Protein AF-A0A7C1UL22-F1 (afdb_monomer)

Radius of gyration: 14.88 Å; Cα contacts (8 Å, |Δi|>4): 58; chains: 1; bounding box: 40×34×33 Å

Mean predicted aligned error: 6.24 Å

Structure (mmCIF, N/CA/C/O backbone):
data_AF-A0A7C1UL22-F1
#
_entry.id   AF-A0A7C1UL22-F1
#
loop_
_atom_site.group_PDB
_atom_site.id
_atom_site.type_symbol
_atom_site.label_atom_id
_atom_site.label_alt_id
_atom_site.label_comp_id
_atom_site.label_asym_id
_atom_site.label_entity_id
_atom_site.label_seq_id
_atom_site.pdbx_PDB_ins_code
_atom_site.Cartn_x
_atom_site.Cartn_y
_atom_site.Cartn_z
_atom_site.occupancy
_atom_site.B_iso_or_equiv
_atom_site.auth_seq_id
_atom_site.auth_comp_id
_atom_site.auth_asym_id
_atom_site.auth_atom_id
_atom_site.pdbx_PDB_model_num
ATOM 1 N N . MET A 1 1 ? 22.952 -9.745 -0.523 1.00 51.66 1 MET A N 1
ATOM 2 C CA . MET A 1 1 ? 22.693 -8.342 -0.911 1.00 51.66 1 MET A CA 1
ATOM 3 C C . MET A 1 1 ? 22.509 -7.544 0.371 1.00 51.66 1 MET A C 1
ATOM 5 O O . MET A 1 1 ? 21.667 -7.941 1.168 1.00 51.66 1 MET A O 1
ATOM 9 N N . LYS A 1 2 ? 23.366 -6.552 0.646 1.00 55.12 2 LYS A N 1
ATOM 10 C CA . LYS A 1 2 ? 23.297 -5.753 1.881 1.00 55.12 2 LYS A CA 1
ATOM 11 C C . LYS A 1 2 ? 22.171 -4.727 1.733 1.00 55.12 2 LYS A C 1
ATOM 13 O O . LYS A 1 2 ? 22.140 -4.028 0.729 1.00 55.12 2 LYS A O 1
ATOM 18 N N . THR A 1 3 ? 21.256 -4.672 2.695 1.00 60.75 3 THR A N 1
ATOM 19 C CA . THR A 1 3 ? 20.223 -3.633 2.797 1.00 60.75 3 THR A CA 1
ATOM 20 C C . THR A 1 3 ? 20.916 -2.274 2.894 1.00 60.75 3 THR A C 1
ATOM 22 O O . THR A 1 3 ? 21.826 -2.128 3.717 1.00 60.75 3 THR A O 1
ATOM 25 N N . SER A 1 4 ? 20.552 -1.307 2.049 1.00 69.00 4 SER A N 1
ATOM 26 C CA . SER A 1 4 ? 21.133 0.033 2.14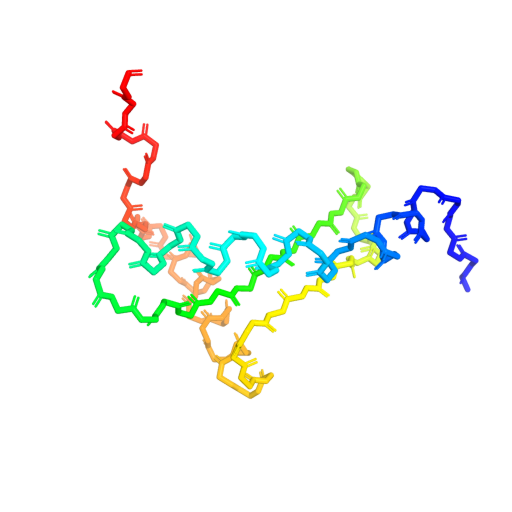4 1.00 69.00 4 SER A CA 1
ATOM 27 C C . SER A 1 4 ? 20.638 0.734 3.420 1.00 69.00 4 SER A C 1
ATOM 29 O O . SER A 1 4 ? 19.599 0.376 3.981 1.00 69.00 4 SER A O 1
ATOM 31 N N . SER A 1 5 ? 21.392 1.720 3.919 1.00 72.38 5 SER A N 1
ATOM 32 C CA . SER A 1 5 ? 20.981 2.508 5.094 1.00 72.38 5 SER A CA 1
ATOM 33 C C . SER A 1 5 ? 19.595 3.164 4.911 1.00 72.38 5 SER A C 1
ATOM 35 O O . SER A 1 5 ? 18.787 3.062 5.836 1.00 72.38 5 SER A O 1
ATOM 37 N N . PRO A 1 6 ? 19.259 3.748 3.738 1.00 79.06 6 PRO A N 1
ATOM 38 C CA . PRO A 1 6 ? 17.912 4.256 3.461 1.00 79.06 6 PRO A CA 1
ATOM 39 C C . PRO A 1 6 ? 16.823 3.179 3.479 1.00 79.06 6 PRO A C 1
ATOM 41 O O . PRO A 1 6 ? 15.781 3.383 4.096 1.00 79.06 6 PRO A O 1
ATOM 44 N N . ASP A 1 7 ? 17.064 2.010 2.873 1.00 79.12 7 ASP A N 1
ATOM 45 C CA . ASP A 1 7 ? 16.063 0.931 2.839 1.00 79.12 7 ASP A CA 1
ATOM 46 C C . ASP A 1 7 ? 15.688 0.470 4.248 1.00 79.12 7 ASP A C 1
ATOM 48 O O . ASP A 1 7 ? 14.525 0.175 4.525 1.00 79.12 7 ASP A O 1
ATOM 52 N N . ARG A 1 8 ? 16.672 0.421 5.152 1.00 82.31 8 ARG A N 1
ATOM 53 C CA . ARG A 1 8 ? 16.449 0.067 6.553 1.00 82.31 8 ARG A CA 1
ATOM 54 C C . ARG A 1 8 ? 15.641 1.136 7.287 1.00 82.31 8 ARG A C 1
ATOM 56 O O . ARG A 1 8 ? 14.674 0.783 7.951 1.00 82.31 8 ARG A O 1
ATOM 63 N N . GLN A 1 9 ? 16.009 2.410 7.156 1.00 86.31 9 GLN A N 1
ATOM 64 C CA . GLN A 1 9 ? 15.287 3.516 7.802 1.00 86.31 9 GLN A CA 1
ATOM 65 C C . GLN A 1 9 ? 13.825 3.573 7.352 1.00 86.31 9 GLN A C 1
ATOM 67 O O . GLN A 1 9 ? 12.924 3.715 8.175 1.00 86.31 9 GLN A O 1
ATOM 72 N N . VAL A 1 10 ? 13.585 3.397 6.049 1.00 85.69 10 VAL A N 1
ATOM 73 C CA . VAL A 1 10 ? 12.231 3.305 5.499 1.00 85.69 10 VAL A CA 1
ATOM 74 C C . VAL A 1 10 ? 11.502 2.101 6.086 1.00 85.69 10 VAL A C 1
ATOM 76 O O . VAL A 1 10 ? 10.387 2.258 6.568 1.00 85.69 10 VAL A O 1
ATOM 79 N N . SER A 1 11 ? 12.129 0.920 6.114 1.00 85.31 11 SER A N 1
ATOM 80 C CA . SER A 1 11 ? 11.529 -0.297 6.678 1.00 85.31 11 SER A CA 1
ATOM 81 C C . SER A 1 11 ? 11.122 -0.138 8.150 1.00 85.31 11 SER A C 1
ATOM 83 O O . SER A 1 11 ? 10.032 -0.561 8.531 1.00 85.31 11 SER A O 1
ATOM 85 N N . GLU A 1 12 ? 11.955 0.524 8.960 1.00 89.62 12 GLU A N 1
ATOM 86 C CA . GLU A 1 12 ? 11.690 0.790 10.382 1.00 89.62 12 GLU A CA 1
ATOM 87 C C . GLU A 1 12 ?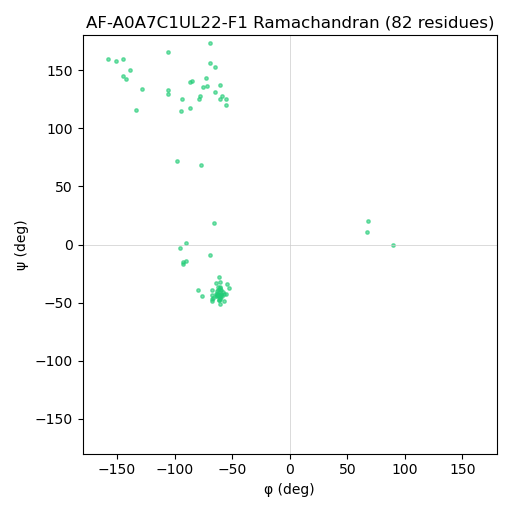 10.474 1.709 10.591 1.00 89.62 12 GLU A C 1
ATOM 89 O O . GLU A 1 12 ? 9.733 1.535 11.558 1.00 89.62 12 GLU A O 1
ATOM 94 N N . GLN A 1 13 ? 10.228 2.651 9.676 1.00 93.06 13 GLN A N 1
ATOM 95 C CA . GLN A 1 13 ? 9.101 3.591 9.757 1.00 93.06 13 GLN A CA 1
ATOM 96 C C . GLN A 1 13 ? 7.844 3.114 9.021 1.00 93.06 13 GLN A C 1
ATOM 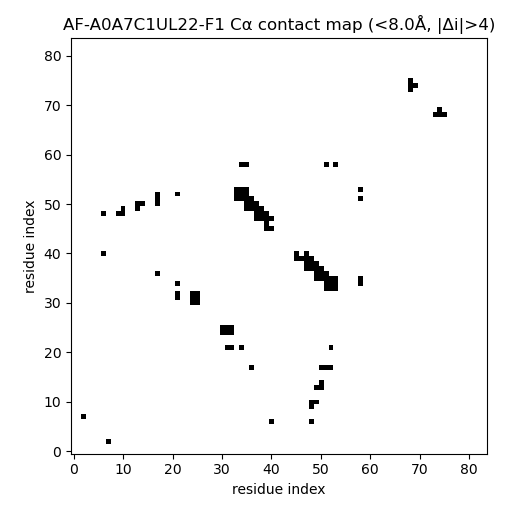98 O O . GLN A 1 13 ? 6.750 3.622 9.272 1.00 93.06 13 GLN A O 1
ATOM 103 N N . LEU A 1 14 ? 7.971 2.128 8.131 1.00 91.25 14 LEU A N 1
ATOM 104 C CA . LEU A 1 14 ? 6.924 1.767 7.176 1.00 91.25 14 LEU A CA 1
ATOM 105 C C . LEU A 1 14 ? 5.617 1.329 7.845 1.00 91.25 14 LEU A C 1
ATOM 107 O O . LEU A 1 14 ? 4.540 1.601 7.324 1.00 91.25 14 LEU A O 1
ATOM 1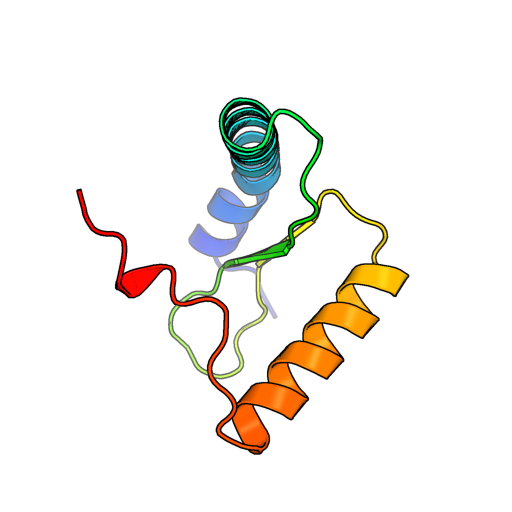11 N N . ARG A 1 15 ? 5.701 0.697 9.022 1.00 92.38 15 ARG A N 1
ATOM 112 C CA . ARG A 1 15 ? 4.518 0.323 9.810 1.00 92.38 15 ARG A CA 1
ATOM 113 C C . ARG A 1 15 ? 3.776 1.543 10.358 1.00 92.38 15 ARG A C 1
ATOM 115 O O . ARG A 1 15 ? 2.574 1.627 10.178 1.00 92.38 15 ARG A O 1
ATOM 122 N N . SER A 1 16 ? 4.492 2.505 10.939 1.00 95.50 16 SER A N 1
ATOM 123 C CA . SER A 1 16 ? 3.891 3.753 11.437 1.00 95.50 16 SER A CA 1
ATOM 124 C C . SER A 1 16 ? 3.203 4.535 10.312 1.00 95.50 16 SER A C 1
ATOM 126 O O . SER A 1 16 ? 2.107 5.062 10.488 1.00 95.50 16 SER A O 1
ATOM 128 N N . ILE A 1 17 ? 3.817 4.557 9.125 1.00 95.44 17 ILE A N 1
ATOM 129 C CA . ILE A 1 17 ? 3.230 5.165 7.923 1.00 95.44 17 ILE A CA 1
ATOM 130 C C . ILE A 1 17 ? 1.948 4.428 7.510 1.00 95.44 17 ILE A C 1
ATOM 132 O O . ILE A 1 17 ? 0.950 5.074 7.199 1.00 95.44 17 ILE A O 1
ATOM 136 N N . ALA A 1 18 ? 1.956 3.092 7.528 1.00 95.69 18 ALA A N 1
ATOM 137 C CA . ALA A 1 18 ? 0.783 2.283 7.200 1.00 95.69 18 ALA A CA 1
ATOM 138 C C . ALA A 1 18 ? -0.387 2.551 8.150 1.00 95.69 18 ALA A C 1
ATOM 140 O O . ALA A 1 18 ? -1.506 2.728 7.682 1.00 95.69 18 ALA A O 1
ATOM 141 N N . ASP A 1 19 ? -0.122 2.629 9.455 1.00 96.38 19 ASP A N 1
ATOM 142 C CA . ASP A 1 19 ? -1.156 2.861 10.467 1.00 96.38 19 ASP A CA 1
ATOM 143 C C . ASP A 1 19 ? -1.822 4.240 10.273 1.00 96.38 19 ASP A C 1
ATOM 145 O O . ASP A 1 19 ? -3.041 4.382 10.383 1.00 96.38 19 ASP A O 1
ATOM 149 N N . GLN A 1 20 ? -1.032 5.265 9.929 1.00 97.44 20 GLN A N 1
ATOM 150 C CA . GLN A 1 20 ? -1.553 6.601 9.614 1.00 97.44 20 GLN A CA 1
ATOM 151 C C . GLN A 1 20 ? -2.379 6.607 8.323 1.00 97.44 20 GLN A C 1
ATOM 153 O O . GLN A 1 20 ? -3.451 7.211 8.288 1.00 97.44 20 GLN A O 1
ATOM 158 N N . LEU A 1 21 ? -1.901 5.922 7.280 1.00 96.94 21 LEU A N 1
ATOM 159 C CA . LEU A 1 21 ? -2.606 5.806 6.005 1.00 96.94 21 LEU A CA 1
ATOM 160 C C . LEU A 1 21 ? -3.932 5.050 6.157 1.00 96.94 21 LEU A C 1
ATOM 162 O O . LEU A 1 21 ? -4.940 5.478 5.602 1.00 96.94 21 LEU A O 1
ATOM 166 N N . GLU A 1 22 ? -3.950 3.958 6.924 1.00 97.38 22 GLU A N 1
ATOM 167 C CA . GLU A 1 22 ? -5.163 3.180 7.191 1.00 97.38 22 GLU A CA 1
ATOM 168 C C . GLU A 1 22 ? -6.252 4.059 7.802 1.00 97.38 22 GLU A C 1
ATOM 170 O O . GLU A 1 22 ? -7.369 4.097 7.288 1.00 97.38 22 GLU A O 1
ATOM 175 N N . LYS A 1 23 ? -5.893 4.838 8.829 1.00 97.56 23 LYS A N 1
ATOM 176 C CA . LYS A 1 23 ? -6.815 5.775 9.469 1.00 97.56 23 LYS A CA 1
ATOM 177 C C . LYS A 1 23 ? -7.336 6.833 8.495 1.00 97.56 23 LYS A C 1
ATOM 179 O O . LYS A 1 23 ? -8.533 7.082 8.453 1.00 97.56 23 LYS A O 1
ATOM 184 N N . GLN A 1 24 ? -6.458 7.436 7.694 1.00 97.75 24 GLN A N 1
ATOM 185 C CA . GLN A 1 24 ? -6.862 8.452 6.716 1.00 97.75 24 GLN A CA 1
ATOM 186 C C . GLN A 1 24 ? -7.840 7.898 5.676 1.00 97.75 24 GLN A C 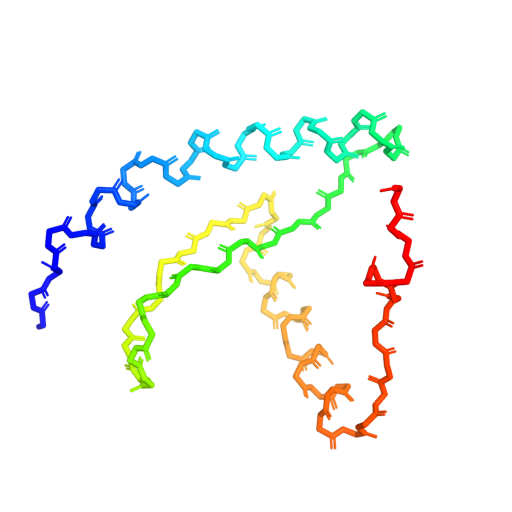1
ATOM 188 O O . GLN A 1 24 ? -8.813 8.562 5.327 1.00 97.75 24 GLN A O 1
ATOM 193 N N . LEU A 1 25 ? -7.594 6.684 5.179 1.00 96.75 25 LEU A N 1
ATOM 194 C CA . LEU A 1 25 ? -8.487 6.040 4.219 1.00 96.75 25 LEU A CA 1
ATOM 195 C C . LEU A 1 25 ? -9.836 5.681 4.851 1.00 96.75 25 LEU A C 1
ATOM 197 O O . LEU A 1 25 ? -10.867 5.846 4.200 1.00 96.75 25 LEU A O 1
ATOM 201 N N . GLU A 1 26 ? -9.838 5.224 6.104 1.00 97.12 26 GLU A N 1
ATOM 202 C CA . GLU A 1 26 ? -11.065 4.947 6.854 1.00 97.12 26 GLU A CA 1
ATOM 203 C C . GLU A 1 26 ? -11.889 6.221 7.087 1.00 97.12 26 GLU A C 1
ATOM 205 O O . GLU A 1 26 ? -13.092 6.216 6.825 1.00 97.12 26 GLU A O 1
ATOM 210 N N . ASP A 1 27 ? -11.242 7.325 7.473 1.00 97.44 27 ASP A N 1
ATOM 211 C CA . ASP A 1 27 ? -11.887 8.629 7.673 1.00 97.44 27 ASP A CA 1
ATOM 212 C C . ASP A 1 27 ? -12.543 9.150 6.375 1.00 97.44 27 ASP A C 1
ATOM 214 O O . ASP A 1 27 ? -13.621 9.744 6.416 1.00 97.44 27 ASP A O 1
ATOM 218 N N . VAL A 1 28 ? -11.924 8.908 5.211 1.00 95.94 28 VAL A N 1
ATOM 219 C CA . VAL A 1 28 ? -12.456 9.318 3.896 1.00 95.94 28 VAL A CA 1
ATOM 220 C C . VAL A 1 28 ? -13.596 8.413 3.428 1.00 95.94 28 VAL A C 1
ATOM 222 O O . VAL A 1 28 ? -14.595 8.898 2.898 1.00 95.94 28 VAL A O 1
ATOM 225 N N . ALA A 1 29 ? -13.445 7.097 3.574 1.00 95.62 29 ALA A N 1
ATOM 226 C CA . ALA A 1 29 ? -14.378 6.131 3.002 1.00 95.62 29 ALA A CA 1
ATOM 227 C C . ALA A 1 29 ? -15.540 5.760 3.936 1.00 95.62 29 ALA A C 1
ATOM 229 O O . ALA A 1 29 ? -16.498 5.125 3.489 1.00 95.62 29 ALA A O 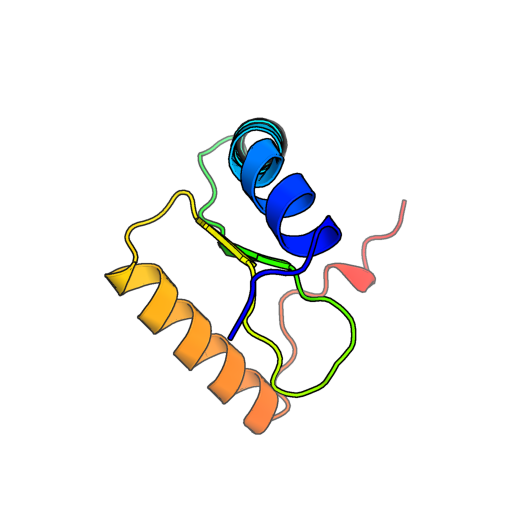1
ATOM 230 N N . GLY A 1 30 ? -15.447 6.095 5.228 1.00 97.12 30 GLY A N 1
ATOM 231 C CA . GLY A 1 30 ? -16.385 5.654 6.263 1.00 97.12 30 GLY A CA 1
ATOM 232 C C . GLY A 1 30 ? -16.328 4.148 6.549 1.00 97.12 30 GLY A C 1
ATOM 233 O O . GLY A 1 30 ? -17.218 3.610 7.205 1.00 97.12 30 GLY A O 1
ATOM 234 N N . GLN A 1 31 ? -15.318 3.454 6.022 1.00 96.31 31 GLN A N 1
ATOM 235 C CA . GLN A 1 31 ? -15.076 2.029 6.220 1.00 96.31 31 GLN A CA 1
ATOM 236 C C . GLN A 1 31 ? -13.606 1.704 5.961 1.00 96.31 31 GLN A C 1
ATOM 238 O O . GLN A 1 31 ? -12.913 2.419 5.236 1.00 96.31 31 GLN A O 1
ATOM 243 N N . ARG A 1 32 ? -13.147 0.572 6.494 1.00 94.38 32 ARG A N 1
ATOM 244 C CA . ARG A 1 32 ? -11.787 0.084 6.274 1.00 94.38 32 ARG A CA 1
ATOM 245 C C . ARG A 1 32 ? -11.521 -0.176 4.788 1.00 94.38 32 ARG A C 1
ATOM 247 O O . ARG A 1 32 ? -12.210 -0.981 4.162 1.00 94.38 32 ARG A O 1
ATOM 254 N N . ILE A 1 33 ? -10.470 0.443 4.253 1.00 96.12 33 ILE A N 1
ATOM 255 C CA . ILE A 1 33 ? -10.008 0.243 2.875 1.00 96.12 33 ILE A CA 1
ATOM 256 C C . ILE A 1 33 ? -8.733 -0.598 2.863 1.00 96.12 33 ILE A C 1
ATOM 258 O O . ILE A 1 33 ? -7.792 -0.351 3.619 1.00 96.12 33 ILE A O 1
ATOM 262 N N . GLY A 1 34 ? -8.705 -1.608 1.994 1.00 93.94 34 GLY A N 1
ATOM 263 C CA . GLY A 1 34 ? -7.521 -2.430 1.776 1.00 93.94 34 GLY A CA 1
ATOM 264 C C . GLY A 1 34 ? -6.469 -1.704 0.941 1.00 93.94 34 GLY A C 1
ATOM 265 O O . GLY A 1 34 ? -6.795 -1.117 -0.089 1.00 93.94 34 GLY A O 1
ATOM 266 N N . PHE A 1 35 ? -5.204 -1.776 1.349 1.00 95.31 35 PHE A N 1
ATOM 267 C CA . PHE A 1 35 ? -4.087 -1.215 0.595 1.00 95.31 35 PHE A CA 1
ATOM 268 C C . PHE A 1 35 ? -2.811 -2.056 0.718 1.00 95.31 35 PHE A C 1
ATOM 270 O O . PHE A 1 35 ? -2.603 -2.831 1.656 1.00 95.31 35 PHE A O 1
ATOM 277 N N . SER A 1 36 ? -1.920 -1.854 -0.251 1.00 94.69 36 SER A N 1
ATOM 278 C CA . SER A 1 36 ? -0.529 -2.297 -0.209 1.00 94.69 36 SER A CA 1
ATOM 279 C C . SER A 1 36 ? 0.355 -1.137 -0.649 1.00 94.69 36 SER A C 1
ATOM 281 O O . SER A 1 36 ? 0.285 -0.703 -1.796 1.00 94.69 36 SER A O 1
ATOM 283 N N . LEU A 1 37 ? 1.192 -0.641 0.260 1.00 93.38 37 LEU A N 1
ATOM 284 C CA . LEU A 1 37 ? 2.157 0.419 -0.005 1.00 93.38 37 LEU A CA 1
ATOM 285 C C . LEU A 1 37 ? 3.500 -0.218 -0.365 1.00 93.38 37 LEU A C 1
ATOM 287 O O . LEU A 1 37 ? 4.119 -0.879 0.468 1.00 93.38 37 LEU A O 1
ATOM 291 N N . MET A 1 38 ? 3.941 -0.016 -1.605 1.00 90.50 38 MET A N 1
ATOM 292 C CA . MET A 1 38 ? 5.255 -0.431 -2.097 1.00 90.50 38 MET A CA 1
ATOM 293 C C . MET A 1 38 ? 6.144 0.802 -2.230 1.00 90.50 38 MET A C 1
ATOM 295 O O . MET A 1 38 ? 5.749 1.785 -2.851 1.00 90.50 38 MET A O 1
ATOM 299 N N . VAL A 1 39 ? 7.345 0.747 -1.662 1.00 88.38 39 VAL A N 1
ATOM 300 C CA . VAL A 1 39 ? 8.337 1.823 -1.726 1.00 88.38 39 VAL A CA 1
ATOM 301 C C . VAL A 1 39 ? 9.670 1.256 -2.195 1.00 88.38 39 VAL A C 1
ATOM 303 O O . VAL A 1 39 ? 10.126 0.203 -1.741 1.00 88.38 39 VAL A O 1
ATOM 306 N N . PHE A 1 40 ? 10.290 1.943 -3.143 1.00 83.50 40 PHE A N 1
ATOM 307 C CA . PHE A 1 40 ? 11.522 1.508 -3.785 1.00 83.50 40 PHE A CA 1
ATOM 308 C C . PHE A 1 40 ? 12.420 2.714 -4.042 1.00 83.50 40 PHE A C 1
ATOM 310 O O . PHE A 1 40 ? 11.948 3.803 -4.367 1.00 83.50 40 PHE A O 1
ATOM 317 N N . THR A 1 41 ? 13.725 2.520 -3.876 1.00 69.94 41 THR A N 1
ATOM 318 C CA . THR A 1 41 ? 14.723 3.446 -4.412 1.00 69.94 41 THR A CA 1
ATOM 319 C C . THR A 1 41 ? 14.755 3.254 -5.930 1.00 69.94 41 THR A C 1
ATOM 321 O O . THR A 1 41 ? 14.515 2.150 -6.413 1.00 69.94 41 THR A O 1
ATOM 324 N N . ALA A 1 42 ? 14.948 4.332 -6.693 1.00 60.44 42 ALA A N 1
ATOM 325 C CA . ALA A 1 42 ? 14.655 4.422 -8.132 1.00 60.44 42 ALA A CA 1
ATOM 326 C C . ALA A 1 42 ? 15.504 3.523 -9.065 1.00 60.44 42 ALA A C 1
ATOM 328 O O . ALA A 1 42 ? 15.571 3.774 -10.265 1.00 60.44 42 ALA A O 1
ATOM 329 N N . GLU A 1 43 ? 16.154 2.485 -8.543 1.00 69.06 43 GLU A N 1
ATOM 330 C CA . GLU A 1 43 ? 16.903 1.509 -9.321 1.00 69.06 43 GLU A CA 1
ATOM 331 C C . GLU A 1 43 ? 15.984 0.374 -9.803 1.00 69.06 43 GLU A C 1
ATOM 333 O O . GLU A 1 43 ? 15.436 -0.384 -8.990 1.00 69.06 43 GLU A O 1
ATOM 338 N N . PRO A 1 44 ? 15.820 0.202 -11.129 1.00 62.16 44 PRO A N 1
ATOM 339 C CA . PRO A 1 44 ? 15.115 -0.946 -11.681 1.00 62.16 44 PRO A CA 1
ATOM 340 C C . PRO A 1 44 ? 15.729 -2.262 -11.178 1.00 62.16 44 PRO A C 1
ATOM 342 O O . PRO A 1 44 ? 16.925 -2.500 -11.328 1.00 62.16 44 PRO A O 1
ATOM 345 N N . GLY A 1 45 ? 14.907 -3.132 -10.586 1.00 63.91 45 GLY A N 1
ATOM 346 C CA . GLY A 1 45 ? 15.337 -4.444 -10.080 1.00 63.91 45 GLY A CA 1
ATOM 347 C C . GLY A 1 45 ? 15.825 -4.470 -8.625 1.00 63.91 45 GLY A C 1
ATOM 348 O O . GLY A 1 45 ? 16.153 -5.549 -8.123 1.00 63.91 45 GLY A O 1
ATOM 349 N N . ALA A 1 46 ? 15.836 -3.335 -7.918 1.00 70.00 46 ALA A N 1
ATOM 350 C CA . ALA A 1 46 ? 16.095 -3.314 -6.481 1.00 70.00 46 ALA A CA 1
ATOM 351 C C . ALA A 1 46 ? 14.984 -4.031 -5.688 1.00 70.00 46 ALA A C 1
ATOM 353 O O . ALA A 1 46 ? 13.824 -4.109 -6.104 1.00 70.00 46 ALA A O 1
ATOM 354 N N . ARG A 1 47 ? 15.335 -4.570 -4.511 1.00 72.25 47 ARG A N 1
ATOM 355 C CA . ARG A 1 47 ? 14.333 -5.125 -3.588 1.00 72.25 47 ARG A CA 1
ATOM 356 C C . ARG A 1 47 ? 13.430 -3.996 -3.103 1.00 72.25 47 ARG A C 1
ATOM 358 O O . ARG A 1 47 ? 13.919 -2.981 -2.626 1.00 72.25 47 ARG A O 1
ATOM 365 N N . MET A 1 48 ? 12.125 -4.220 -3.179 1.00 83.12 48 MET A N 1
ATOM 366 C CA . MET 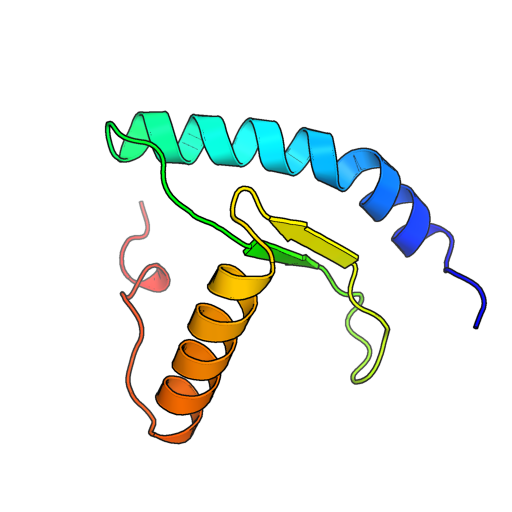A 1 48 ? 11.127 -3.272 -2.700 1.00 83.12 48 MET A CA 1
ATOM 367 C C . MET A 1 48 ? 10.860 -3.489 -1.210 1.00 83.12 48 MET A C 1
ATOM 369 O O . MET A 1 48 ? 10.757 -4.629 -0.745 1.00 83.12 48 MET A O 1
ATOM 373 N N . ASN A 1 49 ? 10.701 -2.393 -0.478 1.00 86.31 49 ASN A N 1
ATOM 374 C CA . ASN A 1 49 ? 10.078 -2.402 0.836 1.00 86.31 49 ASN A CA 1
ATOM 375 C C . ASN A 1 49 ? 8.562 -2.309 0.642 1.00 86.31 49 ASN A C 1
ATOM 377 O O . ASN A 1 49 ? 8.088 -1.581 -0.229 1.00 86.31 49 ASN A O 1
ATOM 381 N N . TYR A 1 50 ? 7.788 -3.042 1.437 1.00 91.19 50 TYR A N 1
ATOM 382 C CA . TYR A 1 50 ? 6.335 -2.959 1.353 1.00 91.19 50 TYR A CA 1
ATOM 383 C C . TYR A 1 50 ? 5.653 -3.255 2.685 1.00 91.19 50 TYR A C 1
ATOM 385 O O . TYR A 1 50 ? 6.211 -3.919 3.561 1.00 91.19 50 TYR A O 1
ATOM 393 N N . VAL A 1 51 ? 4.421 -2.771 2.801 1.00 94.12 51 VAL A N 1
ATOM 394 C CA . VAL A 1 51 ? 3.501 -3.031 3.909 1.00 94.12 51 VAL A CA 1
ATOM 395 C C . VAL A 1 51 ? 2.075 -3.095 3.364 1.00 94.12 51 VAL A C 1
ATOM 397 O O . VAL A 1 51 ? 1.734 -2.379 2.425 1.00 94.12 51 VAL A O 1
ATOM 400 N N . SER A 1 52 ? 1.242 -3.957 3.936 1.00 95.12 52 SER A N 1
ATOM 401 C CA . SER A 1 52 ? -0.179 -4.063 3.600 1.00 95.12 52 SER A CA 1
ATOM 402 C C . SER A 1 52 ? -1.008 -4.255 4.862 1.00 95.12 52 SER A C 1
ATOM 404 O O . SER A 1 52 ? -0.531 -4.862 5.823 1.00 95.12 52 SER A O 1
ATOM 406 N N . ASN A 1 53 ? -2.255 -3.782 4.841 1.00 95.88 53 ASN A N 1
ATOM 407 C CA . ASN A 1 53 ? -3.232 -4.041 5.906 1.00 95.88 53 ASN A CA 1
ATOM 408 C C . ASN A 1 53 ? -4.150 -5.246 5.601 1.00 95.88 53 ASN A C 1
ATOM 410 O O . ASN A 1 53 ? -4.971 -5.629 6.438 1.00 95.88 53 ASN A O 1
ATOM 414 N N . CYS A 1 54 ? -3.997 -5.860 4.424 1.00 95.06 54 CYS A N 1
ATOM 415 C CA . CYS A 1 54 ? -4.672 -7.096 4.029 1.00 95.06 54 CYS A CA 1
ATOM 416 C C . CYS A 1 54 ? -3.732 -8.303 4.050 1.00 95.06 54 CYS A C 1
ATOM 418 O O . CYS A 1 54 ? -2.501 -8.170 4.030 1.00 95.06 54 CYS A O 1
ATOM 420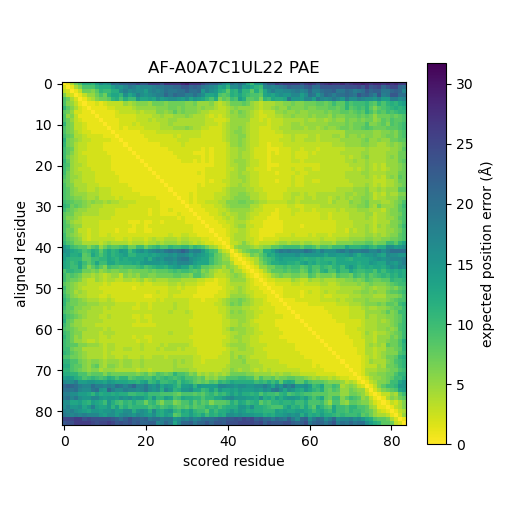 N N . ASP A 1 55 ? -4.338 -9.488 3.989 1.00 94.12 55 ASP A N 1
ATOM 421 C CA . ASP A 1 55 ? -3.625 -10.747 3.842 1.00 94.12 55 ASP A CA 1
ATOM 422 C C . ASP A 1 55 ? -2.824 -10.793 2.540 1.00 94.12 55 ASP A C 1
ATOM 424 O O . ASP A 1 55 ? -3.295 -10.440 1.455 1.00 94.12 55 ASP A O 1
ATOM 428 N N . ARG A 1 56 ? -1.593 -11.309 2.637 1.00 91.94 56 ARG A N 1
ATOM 429 C CA . ARG A 1 56 ? -0.668 -11.413 1.499 1.00 91.94 56 ARG A CA 1
ATOM 430 C C . ARG A 1 56 ? -1.300 -12.131 0.302 1.00 91.94 56 ARG A C 1
ATOM 432 O O . ARG A 1 56 ? -1.027 -11.757 -0.835 1.00 91.94 56 ARG A O 1
ATOM 439 N N . ALA A 1 57 ? -2.114 -13.159 0.542 1.00 94.31 57 ALA A N 1
ATOM 440 C CA . ALA A 1 57 ? -2.760 -13.923 -0.523 1.00 94.31 57 ALA A CA 1
ATOM 441 C C . ALA A 1 57 ? -3.717 -13.062 -1.362 1.00 94.31 57 ALA A C 1
ATOM 443 O O . ALA A 1 57 ? -3.769 -13.227 -2.580 1.00 94.31 57 ALA A O 1
ATOM 444 N N . ASP A 1 58 ? -4.426 -12.127 -0.735 1.00 93.62 58 ASP A N 1
ATOM 445 C CA . ASP A 1 58 ? -5.357 -11.240 -1.428 1.00 93.62 58 ASP A CA 1
ATOM 446 C C . ASP A 1 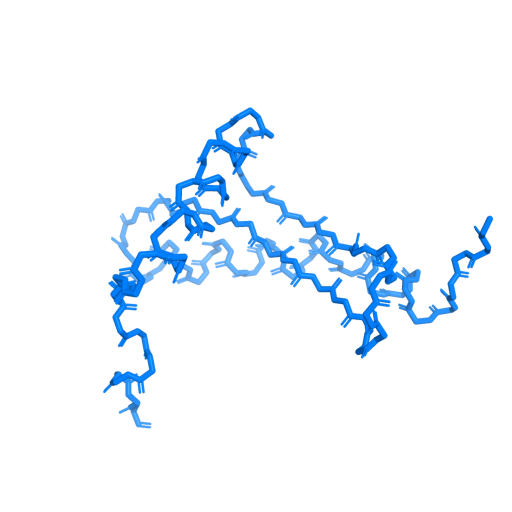58 ? -4.622 -10.098 -2.121 1.00 93.62 58 ASP A C 1
ATOM 448 O O . ASP A 1 58 ? -4.903 -9.816 -3.285 1.00 93.62 58 ASP A O 1
ATOM 452 N N . ILE A 1 59 ? -3.580 -9.548 -1.488 1.00 93.88 59 ILE A N 1
ATOM 453 C CA . ILE A 1 59 ? -2.696 -8.567 -2.133 1.00 93.88 59 ILE A CA 1
ATOM 454 C C . ILE A 1 59 ? -2.070 -9.133 -3.410 1.00 93.88 59 ILE A C 1
ATOM 456 O O . ILE A 1 59 ? -2.048 -8.458 -4.435 1.00 93.88 59 ILE A O 1
ATOM 460 N N . VAL A 1 60 ? -1.617 -10.391 -3.402 1.00 93.88 60 VAL A N 1
ATOM 461 C CA . VAL A 1 60 ? -1.068 -11.036 -4.607 1.00 93.88 60 VAL A CA 1
ATOM 462 C C . VAL A 1 60 ? -2.103 -11.107 -5.734 1.00 93.88 60 VAL A C 1
ATOM 464 O O . VAL A 1 60 ? -1.744 -10.900 -6.893 1.00 93.88 60 VAL A O 1
ATOM 467 N N . LYS A 1 61 ? -3.376 -11.390 -5.430 1.00 94.12 61 LYS A N 1
ATOM 468 C CA . LYS A 1 61 ? -4.444 -11.413 -6.446 1.00 94.12 61 LYS A CA 1
ATOM 469 C C . LYS A 1 61 ? -4.690 -10.014 -7.012 1.00 94.12 61 LYS A C 1
ATOM 471 O O . LYS A 1 61 ? -4.748 -9.864 -8.230 1.00 94.12 61 LYS A O 1
ATOM 476 N N . VAL A 1 62 ? -4.774 -9.004 -6.144 1.00 91.88 62 VAL A N 1
ATOM 477 C CA . VAL A 1 62 ? -4.988 -7.601 -6.535 1.00 91.88 62 VAL A CA 1
ATOM 478 C C . VAL A 1 62 ? -3.840 -7.094 -7.407 1.00 91.88 62 VAL A C 1
ATOM 480 O O . VAL A 1 62 ? -4.092 -6.571 -8.487 1.00 91.88 62 VAL A O 1
ATOM 483 N N . LEU A 1 63 ? -2.583 -7.316 -7.007 1.00 91.81 63 LEU A N 1
ATOM 484 C CA . LEU A 1 63 ? -1.415 -6.884 -7.782 1.00 91.81 63 LEU A CA 1
ATOM 485 C C . LEU A 1 63 ? -1.347 -7.559 -9.156 1.00 91.81 63 LEU A C 1
ATOM 487 O O . LEU A 1 63 ? -1.023 -6.904 -10.140 1.00 91.81 63 LEU A O 1
ATOM 491 N N . LYS A 1 64 ? -1.695 -8.849 -9.254 1.00 93.31 64 LYS A N 1
ATOM 492 C CA . LYS A 1 64 ? -1.791 -9.533 -10.555 1.00 93.31 64 LYS A CA 1
ATOM 493 C C . LYS A 1 64 ? -2.865 -8.917 -11.446 1.00 93.31 64 LYS A C 1
ATOM 495 O O . LYS A 1 64 ? -2.621 -8.732 -12.632 1.00 93.31 64 LYS A O 1
ATOM 500 N N . SER A 1 65 ? -4.029 -8.603 -10.879 1.00 89.81 65 SER A N 1
ATOM 501 C CA . SER A 1 65 ? -5.107 -7.943 -11.619 1.00 89.81 65 SER A CA 1
ATOM 502 C C . SER A 1 65 ? -4.693 -6.552 -12.096 1.00 89.81 65 SER A C 1
ATOM 504 O O . SER A 1 65 ? -4.967 -6.212 -13.238 1.00 89.81 65 SER A O 1
ATOM 506 N N . LEU A 1 66 ? -4.013 -5.773 -11.249 1.00 89.44 66 LEU A N 1
ATOM 507 C CA . LEU A 1 66 ? -3.510 -4.439 -11.582 1.00 89.44 66 LEU A CA 1
ATOM 508 C C . LEU A 1 66 ? -2.516 -4.489 -12.748 1.00 89.44 66 LEU A C 1
ATOM 510 O O . LEU A 1 66 ? -2.693 -3.794 -13.742 1.00 89.44 66 LEU A O 1
ATOM 514 N N . LEU A 1 67 ? -1.505 -5.359 -12.650 1.00 90.62 67 LEU A N 1
ATOM 515 C CA . LEU A 1 67 ? -0.511 -5.538 -13.711 1.00 90.62 67 LEU A CA 1
ATOM 516 C C . LEU A 1 67 ? -1.167 -5.978 -15.025 1.00 90.62 67 LEU A C 1
ATOM 518 O O . LEU A 1 67 ? -0.851 -5.428 -16.075 1.00 90.62 67 LEU A O 1
ATOM 522 N N . HIS A 1 68 ? -2.123 -6.909 -14.959 1.00 90.62 68 HIS A N 1
ATOM 523 C CA . HIS A 1 68 ? -2.881 -7.329 -16.133 1.00 90.62 68 HIS A CA 1
ATOM 524 C C . HIS A 1 68 ? -3.660 -6.163 -16.763 1.00 90.62 68 HIS A C 1
ATOM 526 O O . HIS A 1 68 ? -3.582 -5.967 -17.971 1.00 90.62 68 HIS A O 1
ATOM 532 N N . SER A 1 69 ? -4.368 -5.356 -15.966 1.00 86.75 69 SER A N 1
ATOM 533 C CA . SER A 1 69 ? -5.094 -4.176 -16.458 1.00 86.75 69 SER A CA 1
ATOM 534 C C . SER A 1 69 ? -4.167 -3.171 -17.146 1.00 86.75 69 SER A C 1
ATOM 536 O O . SER A 1 69 ? -4.489 -2.698 -18.238 1.00 86.75 69 SER A O 1
ATOM 538 N N . TRP A 1 70 ? -2.998 -2.891 -16.562 1.00 87.75 70 TRP A N 1
ATOM 539 C CA . TRP A 1 70 ? -1.993 -2.010 -17.165 1.00 87.75 70 TRP A CA 1
ATOM 540 C C . TRP A 1 70 ? -1.476 -2.542 -18.500 1.00 87.75 70 TRP A C 1
ATOM 542 O O . TRP A 1 70 ? -1.387 -1.785 -19.465 1.00 87.75 70 TRP A O 1
ATOM 552 N N . GLU A 1 71 ? -1.187 -3.843 -18.589 1.00 90.25 71 GLU A N 1
ATOM 553 C CA . GLU A 1 71 ? -0.767 -4.493 -19.838 1.00 90.25 71 GLU A CA 1
ATOM 554 C C . GLU A 1 71 ? -1.837 -4.409 -20.938 1.00 90.25 71 GLU A C 1
ATOM 556 O O . GLU A 1 71 ? -1.499 -4.392 -22.120 1.00 90.25 71 GLU A O 1
ATOM 561 N N . GLN A 1 72 ? -3.119 -4.331 -20.567 1.00 89.00 72 GLN A N 1
ATOM 562 C CA . GLN A 1 72 ? -4.241 -4.161 -21.497 1.00 89.00 72 GLN A CA 1
ATOM 563 C C . GLN A 1 72 ? -4.595 -2.688 -21.779 1.00 89.00 72 GLN A C 1
ATOM 565 O O . GLN A 1 72 ? -5.541 -2.421 -22.519 1.00 89.00 72 GLN A O 1
ATOM 570 N N . GLY A 1 73 ? -3.871 -1.722 -21.201 1.00 84.75 73 GLY A N 1
ATOM 571 C CA . GLY A 1 73 ? -4.162 -0.292 -21.356 1.00 84.75 73 GLY A CA 1
ATOM 572 C C . GLY A 1 73 ? -5.465 0.160 -20.686 1.00 84.75 73 GLY A C 1
ATOM 573 O O . GLY A 1 73 ? -6.013 1.199 -21.054 1.00 84.75 73 GLY A O 1
ATOM 574 N N . MET A 1 74 ? -5.977 -0.609 -19.723 1.00 77.44 74 MET A N 1
ATOM 575 C CA . MET A 1 74 ? -7.184 -0.258 -18.976 1.00 77.44 74 MET A CA 1
ATOM 576 C C . MET A 1 74 ? -6.841 0.776 -17.890 1.00 77.44 74 MET A C 1
ATOM 578 O O . MET A 1 74 ? -5.947 0.513 -17.082 1.00 77.44 74 MET A O 1
ATOM 582 N N . PRO A 1 75 ? -7.521 1.938 -17.842 1.00 63.34 75 PRO A N 1
ATOM 583 C CA . PRO A 1 75 ? -7.263 2.943 -16.817 1.00 63.34 75 PRO A CA 1
ATOM 584 C C . PRO A 1 75 ? -7.789 2.482 -15.452 1.00 63.34 75 PRO A C 1
ATOM 586 O O . PRO A 1 75 ? -8.910 1.981 -15.342 1.00 63.34 75 PRO A O 1
ATOM 589 N N . ASP A 1 76 ? -6.988 2.684 -14.406 1.00 70.06 76 ASP A N 1
ATOM 590 C CA . ASP A 1 76 ? -7.440 2.569 -13.016 1.00 70.06 76 ASP A CA 1
ATOM 591 C C . ASP A 1 76 ? -8.413 3.705 -12.653 1.00 70.06 76 ASP A C 1
ATOM 593 O O . ASP A 1 76 ? -8.592 4.665 -13.408 1.00 70.06 76 ASP A O 1
ATOM 597 N N . ILE A 1 77 ? -9.010 3.639 -11.456 1.00 74.00 77 ILE A N 1
ATOM 598 C CA . ILE A 1 77 ? -9.752 4.772 -10.885 1.00 74.00 77 ILE A CA 1
ATOM 599 C C . ILE A 1 77 ? -8.818 5.986 -10.856 1.00 74.00 77 ILE A C 1
ATOM 601 O O . ILE A 1 77 ? -7.755 5.958 -10.235 1.00 74.00 77 ILE A O 1
ATOM 605 N N . GLU A 1 78 ? -9.212 7.051 -11.550 1.00 69.38 78 GLU A N 1
ATOM 606 C CA . GLU A 1 78 ? -8.332 8.159 -11.917 1.00 69.38 78 GLU A CA 1
ATOM 607 C C . GLU A 1 78 ? -8.069 9.110 -10.740 1.00 69.38 78 GLU A C 1
ATOM 609 O O . GLU A 1 78 ? -8.491 10.263 -10.741 1.00 69.38 78 GLU A O 1
ATOM 614 N N . ALA A 1 79 ? -7.332 8.646 -9.727 1.00 67.62 79 ALA A N 1
ATOM 615 C CA . ALA A 1 79 ? -6.964 9.443 -8.555 1.00 67.62 79 ALA A CA 1
ATOM 616 C C . ALA A 1 79 ? -6.268 10.765 -8.939 1.00 67.62 79 ALA A C 1
ATOM 618 O O . ALA A 1 79 ? -6.499 11.797 -8.319 1.00 67.62 79 ALA A O 1
ATOM 619 N N . HIS A 1 80 ? -5.481 10.759 -10.021 1.00 66.06 80 HIS A N 1
ATOM 620 C CA . HIS A 1 80 ? -4.767 11.929 -10.541 1.00 66.06 80 HIS A CA 1
ATOM 621 C C . HIS A 1 80 ? -5.672 13.010 -11.162 1.00 66.06 80 HIS A C 1
ATOM 623 O O . HIS A 1 80 ? -5.180 14.087 -11.490 1.00 66.06 80 HIS A O 1
ATOM 629 N N . LYS A 1 81 ? -6.973 12.745 -11.348 1.00 66.38 81 LYS A N 1
ATOM 630 C CA . LYS A 1 81 ? -7.943 13.740 -11.839 1.00 66.38 81 LYS A CA 1
ATOM 631 C C . LYS A 1 81 ? -8.655 14.500 -10.726 1.00 66.38 81 LYS A C 1
ATOM 633 O O . LYS A 1 81 ? -9.245 15.543 -10.992 1.00 66.38 81 LYS A O 1
ATOM 638 N N . PHE A 1 82 ? -8.584 14.006 -9.495 1.00 65.75 82 PHE A N 1
ATOM 639 C CA . PHE A 1 82 ? -9.166 14.647 -8.321 1.00 65.75 82 PHE A CA 1
ATOM 640 C C . PHE A 1 82 ? -8.070 15.431 -7.593 1.00 65.75 82 PHE A C 1
ATOM 642 O O . PHE A 1 82 ? -7.570 15.012 -6.554 1.00 65.75 82 PHE A O 1
ATOM 649 N N . VAL A 1 83 ? -7.640 16.547 -8.179 1.00 55.22 83 VAL A N 1
ATOM 650 C CA . VAL A 1 83 ? -6.727 17.486 -7.513 1.00 55.22 83 VAL A CA 1
ATOM 651 C C . VAL A 1 83 ? -7.585 18.560 -6.845 1.00 55.22 83 VAL A C 1
ATOM 653 O O . VAL A 1 83 ? -8.423 19.162 -7.518 1.00 55.22 83 VAL A O 1
ATOM 656 N N . SER A 1 84 ? -7.410 18.768 -5.537 1.00 54.16 84 SER A N 1
ATOM 657 C CA . SER A 1 84 ? -7.890 19.969 -4.835 1.00 54.16 84 SER A CA 1
ATOM 658 C C . SER A 1 84 ? -6.969 21.150 -5.103 1.00 54.16 84 SER A C 1
ATOM 660 O O . SER A 1 84 ? -5.743 20.932 -4.955 1.00 54.16 84 SER A O 1
#

Solvent-accessible surface area (backbone atoms only — not comparable to full-atom values): 5356 Å² total; per-residue (Å²): 134,83,81,50,72,65,59,48,55,49,58,74,43,44,60,64,52,48,57,53,50,46,50,54,45,21,72,73,67,79,43,88,63,82,53,72,54,76,48,67,71,96,53,90,88,58,83,65,47,72,51,58,85,52,59,68,73,57,52,53,52,52,52,50,51,50,53,52,35,54,77,69,70,50,82,68,86,64,64,90,73,69,75,133

pLDDT: mean 84.76, std 12.97, range [51.66, 97.75]

Nearest PDB structures (foldseek):
  3b8p-assembly5_D  TM=3.604E-01  e=3.221E+00  Salmonella enterica subsp. enterica serovar Typhimurium str. LT2
  8jd3-assembly1_2  TM=3.558E-01  e=2.465E+00  Homo sapiens
  7mtr-assembly1_B  TM=2.967E-01  e=3.013E+00  Homo sapiens

Sequence (84 aa):
MKTSSPDRQVSEQLRSIADQLEKQLEDVAGQRIGFSLMVFTAEPGARMNYVSNCDRADIVKVLKSLLHSWEQGMPDIEAHKFVS

Secondary structure (DSSP, 8-state):
-PPPHHHHHHHHHHHHHHHHHHHHHHHHHSS----EEEE--SSTTPPPEEEESS-HHHHHHHHHHHHHHHHTTPPPP-GGG---

Foldseek 3Di:
DDQDPVNVVCLVCVVVVVVVVQVVVCVVPVHGDWDKDWDDDPDPPDDIRIDTPDDPVVVVVVVVVVVVCVVVVHDDDPPVVPDD